Protein AF-A0A4Q2KAF5-F1 (afdb_monomer_lite)

Structure (mmCIF, N/CA/C/O backbone):
data_AF-A0A4Q2KAF5-F1
#
_entry.id   AF-A0A4Q2KAF5-F1
#
loop_
_atom_site.group_PDB
_atom_site.id
_atom_site.type_symbol
_atom_site.label_atom_id
_atom_site.label_alt_id
_atom_site.label_comp_id
_atom_site.label_asym_id
_atom_site.label_entity_id
_atom_site.label_seq_id
_atom_site.pdbx_PDB_ins_code
_atom_site.Cartn_x
_atom_site.Cartn_y
_atom_site.Cartn_z
_atom_site.occupancy
_atom_site.B_iso_or_equiv
_atom_site.auth_seq_id
_atom_site.auth_comp_id
_atom_site.auth_asym_id
_atom_site.auth_atom_id
_atom_site.pdbx_PDB_model_num
ATOM 1 N N . MET A 1 1 ? 19.696 -13.107 -3.924 1.00 66.31 1 MET A N 1
ATOM 2 C CA . MET A 1 1 ? 18.400 -13.503 -3.308 1.00 66.31 1 MET A CA 1
ATOM 3 C C . MET A 1 1 ? 17.522 -14.131 -4.381 1.00 66.31 1 MET A C 1
ATOM 5 O O . MET A 1 1 ? 17.544 -13.625 -5.500 1.00 66.31 1 MET A O 1
ATOM 9 N N . LYS A 1 2 ? 16.804 -15.226 -4.092 1.00 66.75 2 LYS A N 1
ATOM 10 C CA . LYS A 1 2 ? 15.942 -15.890 -5.088 1.00 66.75 2 LYS A CA 1
ATOM 11 C C . LYS A 1 2 ? 14.513 -15.354 -5.036 1.00 66.75 2 LYS A C 1
ATOM 13 O O . LYS A 1 2 ? 14.054 -14.883 -3.997 1.00 66.75 2 LYS A O 1
ATOM 18 N N . LEU A 1 3 ? 13.779 -15.503 -6.142 1.00 67.25 3 LEU A N 1
ATOM 19 C CA . LEU A 1 3 ? 12.370 -15.107 -6.240 1.00 67.25 3 LEU A CA 1
ATOM 20 C C . LEU A 1 3 ? 11.501 -15.727 -5.139 1.00 67.25 3 LEU A C 1
ATOM 22 O O . LEU A 1 3 ? 10.620 -15.062 -4.606 1.00 67.25 3 LEU A O 1
ATOM 26 N N . LYS A 1 4 ? 11.735 -16.999 -4.796 1.00 68.44 4 LYS A N 1
ATOM 27 C CA . LYS A 1 4 ? 10.958 -17.705 -3.770 1.00 68.44 4 LYS A CA 1
ATOM 28 C C . LYS A 1 4 ? 11.063 -17.026 -2.400 1.00 68.44 4 LYS A C 1
ATOM 30 O O . LYS A 1 4 ? 10.033 -16.785 -1.779 1.00 68.44 4 LYS A O 1
ATOM 35 N N . ASP A 1 5 ? 12.278 -16.666 -1.992 1.00 66.56 5 ASP A N 1
ATOM 36 C CA . ASP A 1 5 ? 12.550 -16.009 -0.706 1.00 66.56 5 ASP A CA 1
ATOM 37 C C . ASP A 1 5 ? 11.821 -14.659 -0.627 1.00 66.56 5 ASP A C 1
ATOM 39 O O . ASP A 1 5 ? 11.236 -14.283 0.386 1.00 66.56 5 ASP A O 1
ATOM 43 N N . LEU A 1 6 ? 11.784 -13.953 -1.754 1.00 64.62 6 LEU A N 1
ATOM 44 C CA . LEU A 1 6 ? 11.148 -12.653 -1.845 1.00 64.62 6 LEU A CA 1
ATOM 45 C C . LEU A 1 6 ? 9.617 -12.736 -2.023 1.00 64.62 6 LEU A C 1
ATOM 47 O O . LEU A 1 6 ? 8.900 -11.860 -1.546 1.00 64.62 6 LEU A O 1
ATOM 51 N N . ARG A 1 7 ? 9.066 -13.802 -2.619 1.00 65.69 7 ARG A N 1
ATOM 52 C CA . ARG A 1 7 ? 7.608 -14.054 -2.609 1.00 65.69 7 ARG A CA 1
ATOM 53 C C . ARG A 1 7 ? 7.085 -14.260 -1.189 1.00 65.69 7 ARG A C 1
ATOM 55 O O . ARG A 1 7 ? 5.996 -13.779 -0.884 1.00 65.69 7 ARG A O 1
ATOM 62 N N . GLU A 1 8 ? 7.855 -14.937 -0.339 1.00 68.75 8 GLU A N 1
ATOM 63 C CA . GLU A 1 8 ? 7.528 -15.105 1.081 1.00 68.75 8 GLU A CA 1
ATOM 64 C C . GLU A 1 8 ? 7.572 -13.763 1.826 1.00 68.75 8 GLU A C 1
ATOM 66 O O . GLU A 1 8 ? 6.681 -13.473 2.621 1.00 68.75 8 GLU A O 1
ATOM 71 N N . GLN A 1 9 ? 8.545 -12.905 1.509 1.00 66.88 9 GLN A N 1
ATOM 72 C CA . GLN A 1 9 ? 8.702 -11.600 2.153 1.00 66.88 9 GLN A CA 1
ATOM 73 C C . GLN A 1 9 ? 7.675 -10.557 1.685 1.00 66.88 9 GLN A C 1
ATOM 75 O O . GLN A 1 9 ? 7.169 -9.778 2.487 1.00 66.88 9 GLN A O 1
ATOM 80 N N . CYS A 1 10 ? 7.351 -10.542 0.392 1.00 66.44 10 CYS A N 1
ATOM 81 C CA . CYS A 1 10 ? 6.478 -9.539 -0.208 1.00 66.44 10 CYS A CA 1
ATOM 82 C C . CYS A 1 10 ? 5.026 -10.000 -0.332 1.00 66.44 10 CYS A C 1
ATOM 84 O O . CYS A 1 10 ? 4.224 -9.220 -0.827 1.00 66.44 10 CYS A O 1
ATOM 86 N N . ALA A 1 11 ? 4.649 -11.226 0.051 1.00 72.25 11 ALA A N 1
ATOM 87 C CA . ALA A 1 11 ? 3.274 -11.752 -0.004 1.00 72.25 11 ALA A CA 1
ATOM 88 C C . ALA A 1 11 ? 2.506 -11.445 -1.317 1.00 72.25 11 ALA A C 1
ATOM 90 O O . ALA A 1 11 ? 1.305 -11.182 -1.302 1.00 72.25 11 ALA A O 1
ATOM 91 N N . LEU A 1 12 ? 3.203 -11.389 -2.458 1.00 77.81 12 LEU A N 1
ATOM 92 C CA . LEU A 1 12 ? 2.604 -11.088 -3.762 1.00 77.81 12 LEU A CA 1
ATOM 93 C C . LEU A 1 12 ? 1.977 -12.348 -4.357 1.00 77.81 12 LEU A C 1
ATOM 95 O O . LEU A 1 12 ? 2.620 -13.401 -4.441 1.00 77.81 12 LEU A O 1
ATOM 99 N N . SER A 1 13 ? 0.735 -12.228 -4.824 1.00 82.56 13 SER A N 1
ATOM 100 C CA . SER A 1 13 ? 0.114 -13.291 -5.610 1.00 82.56 13 SER A CA 1
ATOM 101 C C . SER A 1 13 ? 0.813 -13.443 -6.965 1.00 82.56 13 SER A C 1
ATOM 103 O O . SER A 1 13 ? 1.399 -12.503 -7.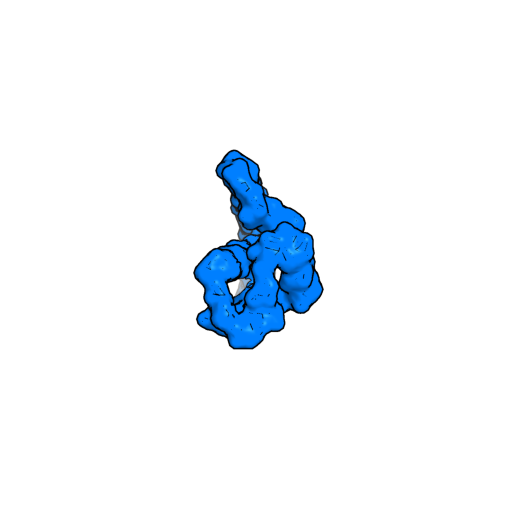503 1.00 82.56 13 SER A O 1
ATOM 105 N N . GLU A 1 14 ? 0.722 -14.634 -7.557 1.00 80.88 14 GLU A N 1
ATOM 106 C CA . GLU A 1 14 ? 1.268 -14.887 -8.898 1.00 80.88 14 GLU A CA 1
ATOM 107 C C . GLU A 1 14 ? 0.637 -13.973 -9.956 1.00 80.88 14 GLU A C 1
ATOM 109 O O . GLU A 1 14 ? 1.327 -13.434 -10.816 1.00 80.88 14 GLU A O 1
ATOM 114 N N . THR A 1 15 ? -0.663 -13.708 -9.829 1.00 85.88 15 THR A N 1
ATOM 115 C CA . THR A 1 15 ? -1.402 -12.776 -10.686 1.00 85.88 15 THR A CA 1
ATOM 116 C C . THR A 1 15 ? -0.903 -11.335 -10.593 1.00 85.88 15 THR A C 1
ATOM 118 O O . THR A 1 15 ? -0.869 -10.635 -11.602 1.00 85.88 15 THR A O 1
ATOM 121 N N . GLU A 1 16 ? -0.508 -10.869 -9.406 1.00 86.25 16 GLU A N 1
ATOM 122 C CA . GLU A 1 16 ? 0.068 -9.528 -9.242 1.00 86.25 16 GLU A CA 1
ATOM 123 C C . GLU A 1 16 ? 1.482 -9.455 -9.806 1.00 86.25 16 GLU A C 1
ATOM 125 O O . GLU A 1 16 ? 1.823 -8.482 -10.476 1.00 86.25 16 GLU A O 1
ATOM 130 N N . LEU A 1 17 ? 2.289 -10.494 -9.583 1.00 83.06 17 LEU A N 1
ATOM 131 C CA . LEU A 1 17 ? 3.635 -10.577 -10.140 1.00 83.06 17 LEU A CA 1
ATOM 132 C C . LEU A 1 17 ? 3.595 -10.509 -11.675 1.00 83.06 17 LEU A C 1
ATOM 134 O O . LEU A 1 17 ? 4.319 -9.717 -12.276 1.00 83.06 17 LEU A O 1
ATOM 138 N N . MET A 1 18 ? 2.694 -11.278 -12.295 1.00 84.62 18 MET A N 1
ATOM 139 C CA . MET A 1 18 ? 2.483 -11.255 -13.744 1.00 84.62 18 MET A CA 1
ATOM 140 C C . MET A 1 18 ? 1.996 -9.891 -14.227 1.00 84.62 18 MET A C 1
ATOM 142 O O . MET A 1 18 ? 2.515 -9.385 -15.213 1.00 84.62 18 MET A O 1
ATOM 146 N N . PHE A 1 19 ? 1.087 -9.236 -13.497 1.00 90.50 19 PHE A N 1
ATOM 147 C CA . PHE A 1 19 ? 0.662 -7.877 -13.836 1.00 90.50 19 PHE A CA 1
ATOM 148 C C . PHE A 1 19 ? 1.843 -6.895 -13.899 1.00 90.50 19 PHE A C 1
ATOM 150 O O . PHE A 1 19 ? 1.941 -6.110 -14.841 1.00 90.50 19 PHE A O 1
ATOM 157 N N . TYR A 1 20 ? 2.747 -6.922 -12.918 1.00 88.88 20 TYR A N 1
ATOM 158 C CA . TYR A 1 20 ? 3.911 -6.033 -12.919 1.00 88.88 20 TYR A CA 1
ATOM 159 C C . TYR A 1 20 ? 4.933 -6.412 -13.998 1.00 88.88 20 TYR A C 1
ATOM 161 O O . TYR A 1 20 ? 5.509 -5.524 -14.629 1.00 88.88 20 TYR A O 1
ATOM 169 N N . LYS A 1 21 ? 5.102 -7.709 -14.273 1.00 86.44 21 LYS A N 1
ATOM 170 C CA . LYS A 1 21 ? 5.920 -8.192 -15.390 1.00 86.44 21 LYS A CA 1
ATOM 171 C C . LYS A 1 21 ? 5.381 -7.698 -16.737 1.00 86.44 21 LYS A C 1
ATOM 173 O O . LYS A 1 21 ? 6.139 -7.134 -17.517 1.00 86.44 21 LYS A O 1
ATOM 178 N N . ASP A 1 22 ? 4.073 -7.798 -16.968 1.00 89.69 22 ASP A N 1
ATOM 179 C CA . ASP A 1 22 ? 3.407 -7.318 -18.190 1.00 89.69 22 ASP A CA 1
ATOM 180 C C . ASP A 1 22 ? 3.517 -5.794 -18.361 1.00 89.69 22 ASP A C 1
ATOM 182 O O . ASP A 1 22 ? 3.449 -5.262 -19.470 1.00 89.69 22 ASP A O 1
ATOM 186 N N . LYS A 1 23 ? 3.696 -5.067 -17.255 1.00 90.38 23 LYS A N 1
ATOM 187 C CA . LYS A 1 23 ? 3.969 -3.625 -17.243 1.00 90.38 23 LYS A CA 1
ATOM 188 C C . LYS A 1 23 ? 5.441 -3.279 -17.488 1.00 90.38 23 LYS A C 1
ATOM 190 O O . LYS A 1 23 ? 5.761 -2.095 -17.559 1.00 90.38 23 LYS A O 1
ATOM 195 N N . GLY A 1 24 ? 6.310 -4.277 -17.640 1.00 87.56 24 GLY A N 1
ATOM 196 C CA . GLY A 1 24 ? 7.737 -4.098 -17.895 1.00 87.56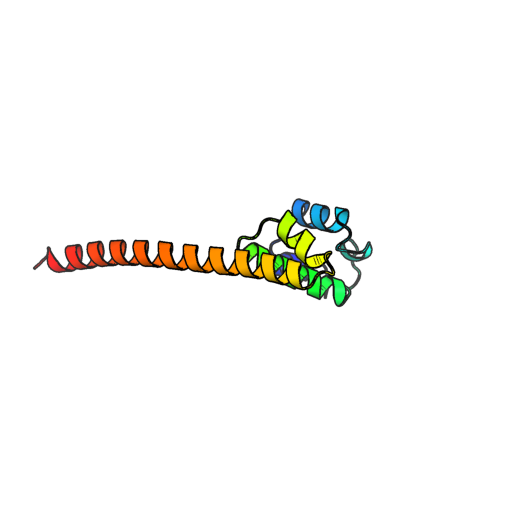 24 GLY A CA 1
ATOM 197 C C . GLY A 1 24 ? 8.533 -3.661 -16.666 1.00 87.56 24 GLY A C 1
ATOM 198 O O . GLY A 1 24 ? 9.607 -3.093 -16.823 1.00 87.56 24 GLY A O 1
ATOM 199 N N . LEU A 1 25 ? 8.014 -3.886 -15.452 1.00 86.94 25 LEU A N 1
ATOM 200 C CA . LEU A 1 25 ? 8.746 -3.579 -14.214 1.00 86.94 25 LEU A CA 1
ATOM 201 C C . LEU A 1 25 ? 9.857 -4.590 -13.930 1.00 86.94 25 LEU A C 1
ATOM 203 O O . LEU A 1 25 ? 10.739 -4.321 -13.126 1.00 86.94 25 LEU A O 1
ATOM 207 N N . PHE A 1 26 ? 9.786 -5.761 -14.548 1.00 83.00 26 PHE A N 1
ATOM 208 C CA . PHE A 1 26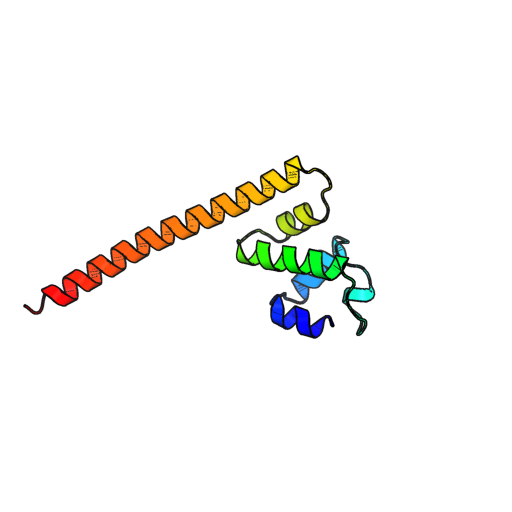 ? 10.687 -6.864 -14.282 1.00 83.00 26 PHE A CA 1
ATOM 209 C C . PHE A 1 26 ? 11.177 -7.456 -15.593 1.00 83.00 26 PHE A C 1
ATOM 211 O O . PHE A 1 26 ? 10.427 -7.519 -16.570 1.00 83.00 26 PHE A O 1
ATOM 218 N N . ASP A 1 27 ? 12.427 -7.900 -15.597 1.00 73.50 27 ASP A N 1
ATOM 219 C CA . ASP A 1 27 ? 13.006 -8.623 -16.719 1.00 73.50 27 ASP A CA 1
ATOM 220 C C . ASP A 1 27 ? 12.573 -10.106 -16.716 1.00 73.50 27 ASP A C 1
ATOM 222 O O . ASP A 1 27 ? 11.769 -10.569 -15.896 1.00 73.50 27 ASP A O 1
ATOM 226 N N . GLU A 1 28 ? 13.094 -10.879 -17.669 1.00 69.62 28 GLU A N 1
ATOM 227 C CA . GLU A 1 28 ? 12.811 -12.313 -17.762 1.00 69.62 28 GLU A CA 1
ATOM 228 C C . GLU A 1 28 ? 13.352 -13.110 -16.561 1.00 69.62 28 GLU A C 1
ATOM 230 O O . GLU A 1 28 ? 12.843 -14.200 -16.284 1.00 69.62 28 GLU A O 1
ATOM 235 N N . THR A 1 29 ? 14.314 -12.555 -15.809 1.00 68.69 29 THR A N 1
ATOM 236 C CA . THR A 1 29 ? 14.971 -13.240 -14.685 1.00 68.69 29 THR A CA 1
ATOM 237 C C . THR A 1 29 ? 14.055 -13.403 -13.476 1.00 68.69 29 THR A C 1
ATOM 239 O O . THR A 1 29 ? 14.230 -14.324 -12.679 1.00 68.69 29 THR A O 1
ATOM 242 N N . LEU A 1 30 ? 13.007 -12.577 -13.378 1.00 66.31 30 LEU A N 1
ATOM 243 C CA . LEU A 1 30 ? 12.009 -12.640 -12.310 1.00 66.31 30 LEU A CA 1
ATOM 244 C C . LEU A 1 30 ? 11.228 -13.961 -12.279 1.00 66.31 30 LEU A C 1
ATOM 246 O O . LEU A 1 30 ? 10.566 -14.242 -11.291 1.00 66.31 30 LEU A O 1
ATOM 250 N N . CYS A 1 31 ? 11.243 -14.761 -13.349 1.00 64.25 31 CYS A N 1
ATOM 251 C CA . CYS A 1 31 ? 10.561 -16.060 -13.395 1.00 64.25 31 CYS A CA 1
ATOM 252 C C . CYS A 1 31 ? 11.520 -17.255 -13.472 1.00 64.25 31 CYS A C 1
ATOM 254 O O . CYS A 1 31 ? 11.051 -18.383 -13.617 1.00 64.25 31 CYS A O 1
ATOM 256 N N . SER A 1 32 ? 12.832 -17.033 -13.389 1.00 67.62 32 SER A N 1
ATOM 257 C CA . SER A 1 32 ? 13.828 -18.105 -13.371 1.00 67.62 32 SER A CA 1
ATOM 258 C C . SER A 1 32 ? 14.375 -18.361 -11.968 1.00 67.62 32 SER A C 1
ATOM 260 O O . SER A 1 32 ? 14.253 -17.543 -11.060 1.00 67.62 32 SER A O 1
ATOM 262 N N . ASP A 1 33 ? 15.039 -19.506 -11.801 1.00 68.56 33 ASP A N 1
ATOM 263 C CA . ASP A 1 33 ? 15.779 -19.862 -10.578 1.00 68.56 33 ASP A CA 1
ATOM 264 C C . ASP A 1 33 ? 17.079 -19.049 -10.386 1.00 68.56 33 ASP A C 1
ATOM 266 O O . ASP A 1 33 ? 17.881 -19.341 -9.492 1.00 68.56 33 ASP A O 1
ATOM 270 N N . SER A 1 34 ? 17.302 -18.043 -11.235 1.00 71.88 34 SER A N 1
ATOM 271 C CA . SER A 1 34 ? 18.422 -17.111 -11.160 1.00 71.88 34 SER A CA 1
ATOM 272 C C . SER A 1 34 ? 18.303 -16.170 -9.964 1.00 71.88 34 SER A C 1
ATOM 274 O O . SER A 1 34 ? 17.232 -15.960 -9.392 1.00 71.88 34 SER A O 1
ATOM 276 N N . GLU A 1 35 ? 19.430 -15.574 -9.588 1.00 77.81 35 GLU A N 1
ATOM 277 C CA . GLU A 1 35 ? 19.429 -14.497 -8.606 1.00 77.81 35 GLU A CA 1
ATOM 278 C C . GLU A 1 35 ? 18.746 -13.253 -9.177 1.00 77.81 35 GLU A C 1
ATOM 280 O O . GLU A 1 35 ? 18.923 -12.922 -10.349 1.00 77.81 35 GLU A O 1
ATOM 285 N N . LEU A 1 36 ? 17.955 -12.582 -8.338 1.00 78.81 36 LEU A N 1
ATOM 286 C CA . LEU A 1 36 ? 17.341 -11.305 -8.682 1.00 78.81 36 LEU A CA 1
ATOM 287 C C . LEU A 1 36 ? 18.407 -10.215 -8.810 1.00 78.81 36 LEU A C 1
ATOM 289 O O . LEU A 1 36 ? 19.348 -10.167 -8.017 1.00 78.81 36 LEU A O 1
ATOM 293 N N . THR A 1 37 ? 18.204 -9.316 -9.770 1.00 84.12 37 THR A N 1
ATOM 294 C CA . THR A 1 37 ? 18.993 -8.090 -9.915 1.00 84.12 37 THR A CA 1
ATOM 295 C C . THR A 1 37 ? 18.649 -7.081 -8.819 1.00 84.12 37 THR A C 1
ATOM 297 O O . THR A 1 37 ? 17.531 -7.089 -8.295 1.00 84.12 37 THR A O 1
ATOM 300 N N . ASP A 1 38 ? 19.584 -6.183 -8.494 1.00 84.25 38 ASP A N 1
ATOM 301 C CA . ASP A 1 38 ? 19.351 -5.110 -7.515 1.00 84.25 38 ASP A CA 1
ATOM 302 C C . ASP A 1 38 ? 18.139 -4.245 -7.906 1.00 84.25 38 ASP A C 1
ATOM 304 O O . ASP A 1 38 ? 17.274 -3.988 -7.071 1.00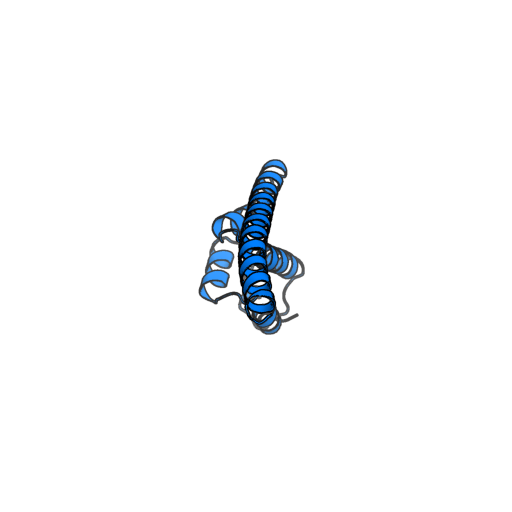 84.25 38 ASP A O 1
ATOM 308 N N . ASP A 1 39 ? 17.994 -3.920 -9.196 1.00 84.12 39 ASP A N 1
ATOM 309 C CA . ASP A 1 39 ? 16.834 -3.197 -9.735 1.00 84.12 39 ASP A CA 1
ATOM 310 C C . ASP A 1 39 ? 15.510 -3.924 -9.438 1.00 84.12 39 ASP A C 1
ATOM 312 O O . ASP A 1 39 ? 14.527 -3.316 -9.007 1.00 84.12 39 ASP A O 1
ATOM 316 N N . SER A 1 40 ? 15.477 -5.251 -9.612 1.00 83.31 40 SER A N 1
ATOM 317 C CA . SER A 1 40 ? 14.290 -6.055 -9.298 1.00 83.31 40 SER A CA 1
ATOM 318 C C . SER A 1 40 ? 13.970 -6.014 -7.804 1.00 83.31 40 SER A C 1
ATOM 320 O O . SER A 1 40 ? 12.801 -5.922 -7.424 1.00 83.31 40 SER A O 1
ATOM 322 N N . ILE A 1 41 ? 14.996 -6.056 -6.949 1.00 83.62 41 ILE A N 1
ATOM 323 C CA . ILE A 1 41 ? 14.844 -5.984 -5.492 1.00 83.62 41 ILE A CA 1
ATOM 324 C C . ILE A 1 41 ? 14.296 -4.615 -5.072 1.00 83.62 41 ILE A C 1
ATOM 326 O O . ILE A 1 41 ? 13.378 -4.556 -4.247 1.00 83.62 41 ILE A O 1
ATOM 330 N N . GLU A 1 42 ? 14.799 -3.520 -5.646 1.00 86.25 42 GLU A N 1
ATOM 331 C CA . GLU A 1 42 ? 14.297 -2.168 -5.373 1.00 86.25 42 GLU A CA 1
ATOM 332 C C . GLU A 1 42 ? 12.824 -2.025 -5.761 1.00 86.25 42 GLU A C 1
ATOM 334 O O . GLU A 1 42 ? 12.002 -1.546 -4.970 1.00 86.25 42 GLU A O 1
ATOM 339 N N . ILE A 1 43 ? 12.464 -2.493 -6.957 1.00 88.19 43 ILE A N 1
ATOM 340 C CA . ILE A 1 43 ? 11.089 -2.437 -7.449 1.00 88.19 43 ILE A CA 1
ATOM 341 C C . ILE A 1 43 ? 10.164 -3.275 -6.565 1.00 88.19 43 ILE A C 1
ATOM 343 O O . ILE A 1 43 ? 9.090 -2.806 -6.185 1.00 88.19 43 ILE A O 1
ATOM 347 N N . LEU A 1 44 ? 10.569 -4.486 -6.184 1.00 85.88 44 LEU A N 1
ATOM 348 C CA . LEU A 1 44 ? 9.762 -5.350 -5.319 1.00 85.88 44 LEU A CA 1
ATOM 349 C C . LEU A 1 44 ? 9.594 -4.768 -3.917 1.00 85.88 44 LEU A C 1
ATOM 351 O O . LEU A 1 44 ? 8.499 -4.828 -3.356 1.00 85.88 44 LEU A O 1
ATOM 355 N N . SER A 1 45 ? 10.638 -4.134 -3.384 1.00 85.44 45 SER A N 1
ATOM 356 C CA . SER A 1 45 ? 10.574 -3.419 -2.108 1.00 85.44 45 SER A CA 1
ATOM 357 C C . SER A 1 45 ? 9.564 -2.271 -2.171 1.00 85.44 45 SER A C 1
ATOM 359 O O . SER A 1 45 ? 8.725 -2.131 -1.278 1.00 85.44 45 SER A O 1
ATOM 361 N N . ALA A 1 46 ? 9.579 -1.489 -3.256 1.00 88.38 46 ALA A N 1
ATOM 362 C CA . ALA A 1 46 ? 8.602 -0.429 -3.487 1.00 88.38 46 ALA A CA 1
ATOM 363 C C . ALA A 1 46 ? 7.173 -0.984 -3.619 1.00 88.38 46 ALA A C 1
ATOM 365 O O . ALA A 1 46 ? 6.247 -0.460 -2.999 1.00 88.38 46 ALA A O 1
ATOM 366 N N . VAL A 1 47 ? 6.991 -2.067 -4.380 1.00 89.44 47 VAL A N 1
ATOM 367 C CA . VAL A 1 47 ? 5.695 -2.742 -4.539 1.00 89.44 47 VAL A CA 1
ATOM 368 C C . VAL A 1 47 ? 5.152 -3.212 -3.188 1.00 89.44 47 VAL A C 1
ATOM 370 O O . VAL A 1 47 ? 3.989 -2.942 -2.882 1.00 89.44 47 VAL A O 1
ATOM 373 N N . SER A 1 48 ? 5.979 -3.870 -2.368 1.00 87.44 48 SER A N 1
ATOM 374 C CA . SER A 1 48 ? 5.581 -4.356 -1.041 1.00 87.44 48 SER A CA 1
ATOM 375 C C . SER A 1 48 ? 5.145 -3.205 -0.138 1.00 87.44 48 SER A C 1
ATOM 377 O O . SER A 1 48 ? 4.021 -3.208 0.366 1.00 87.44 48 SER A O 1
ATOM 379 N N . LEU A 1 49 ? 5.991 -2.176 -0.018 1.00 88.06 49 LEU A N 1
ATOM 380 C CA . LEU A 1 49 ? 5.729 -0.996 0.805 1.00 88.06 49 LEU A CA 1
ATOM 381 C C . LEU A 1 49 ? 4.421 -0.304 0.410 1.00 88.06 49 LEU A C 1
ATOM 383 O O . LEU A 1 49 ? 3.592 0.028 1.255 1.00 88.06 49 LEU A O 1
ATOM 387 N N . PHE A 1 50 ? 4.225 -0.055 -0.882 1.00 89.94 50 PHE A N 1
ATOM 388 C CA . PHE A 1 50 ? 3.068 0.701 -1.341 1.00 89.94 50 PHE A CA 1
ATOM 389 C C . PHE A 1 50 ? 1.770 -0.089 -1.283 1.00 89.94 50 PHE A C 1
ATOM 391 O O . PHE A 1 50 ? 0.718 0.501 -1.031 1.00 89.94 50 PHE A O 1
ATOM 398 N N . ARG A 1 51 ? 1.830 -1.410 -1.461 1.00 88.69 51 ARG A N 1
ATOM 399 C CA . ARG A 1 51 ? 0.666 -2.268 -1.251 1.00 88.69 51 ARG A CA 1
ATOM 400 C C . ARG A 1 51 ? 0.250 -2.270 0.218 1.00 88.69 51 ARG A C 1
ATOM 402 O O . ARG A 1 51 ? -0.938 -2.147 0.498 1.00 88.69 51 ARG A O 1
ATOM 409 N N . GLU A 1 52 ? 1.205 -2.353 1.145 1.00 87.62 52 GLU A N 1
ATOM 410 C CA . GLU A 1 52 ? 0.938 -2.217 2.586 1.00 87.62 52 GLU A CA 1
ATOM 411 C C . GLU A 1 52 ? 0.376 -0.835 2.937 1.00 87.62 52 GLU A C 1
ATOM 413 O O . GLU A 1 52 ? -0.547 -0.733 3.738 1.00 87.62 52 GLU A O 1
ATOM 418 N N . ALA A 1 53 ? 0.837 0.218 2.258 1.00 88.62 53 ALA A N 1
ATOM 419 C CA . ALA A 1 53 ? 0.254 1.558 2.348 1.00 88.62 53 ALA A CA 1
ATOM 420 C C . ALA A 1 53 ? -1.115 1.701 1.641 1.00 88.62 53 ALA A C 1
ATOM 422 O O . ALA A 1 53 ? -1.667 2.801 1.549 1.00 88.62 53 ALA A O 1
ATOM 423 N N . GLY A 1 54 ? -1.658 0.610 1.096 1.00 88.44 54 GLY A N 1
ATOM 424 C CA . GLY A 1 54 ? -2.977 0.558 0.481 1.00 88.44 54 GLY A CA 1
ATOM 425 C C . GLY A 1 54 ? -3.075 1.197 -0.908 1.00 88.44 54 GLY A C 1
ATOM 426 O O . GLY A 1 54 ? -4.189 1.496 -1.346 1.00 88.44 54 GLY A O 1
ATOM 427 N N . LEU A 1 55 ? -1.969 1.442 -1.613 1.00 90.44 55 LEU A N 1
ATOM 428 C CA . LEU A 1 55 ? -2.016 1.880 -3.012 1.00 90.44 55 LEU A CA 1
ATOM 429 C C . LEU A 1 55 ? -2.495 0.745 -3.928 1.00 90.44 55 LEU A C 1
ATOM 431 O O . LEU A 1 55 ? -2.197 -0.428 -3.712 1.00 90.44 55 LEU A O 1
ATOM 435 N N . GLY A 1 56 ? -3.220 1.110 -4.988 1.00 91.38 56 GLY A N 1
ATOM 436 C CA . GLY A 1 56 ? -3.608 0.163 -6.033 1.00 91.38 56 GLY A CA 1
ATOM 437 C C . GLY A 1 56 ? -2.428 -0.209 -6.935 1.00 91.38 56 GLY A C 1
ATOM 438 O O . GLY A 1 56 ? -1.548 0.619 -7.185 1.00 91.38 56 GLY A O 1
ATOM 439 N N . LYS A 1 57 ? -2.440 -1.430 -7.482 1.00 91.69 57 LYS A N 1
ATOM 440 C CA . LYS A 1 57 ? -1.374 -1.967 -8.348 1.00 91.69 57 LYS A CA 1
ATOM 441 C C . LYS A 1 57 ? -1.040 -1.070 -9.548 1.00 91.69 57 LYS A C 1
ATOM 443 O O . LYS A 1 57 ? 0.119 -0.957 -9.930 1.00 91.69 57 LYS A O 1
ATOM 448 N N . GLU A 1 58 ? -2.018 -0.358 -10.106 1.00 93.44 58 GLU A N 1
ATOM 449 C CA . GLU A 1 58 ? -1.812 0.594 -11.201 1.00 93.44 58 GLU A CA 1
ATOM 450 C C . GLU A 1 58 ? -1.002 1.818 -10.759 1.00 93.44 58 GLU A C 1
ATOM 452 O O . GLU A 1 58 ? -0.130 2.273 -11.494 1.00 93.44 58 GLU A O 1
ATOM 457 N N . GLN A 1 59 ? -1.259 2.339 -9.555 1.00 93.12 59 GLN A N 1
ATOM 458 C CA . GLN A 1 59 ? -0.526 3.485 -9.007 1.00 93.12 59 GLN A CA 1
ATOM 459 C C . GLN A 1 59 ? 0.910 3.101 -8.649 1.00 93.12 59 GLN A C 1
ATOM 461 O O . GLN A 1 59 ? 1.828 3.899 -8.821 1.00 93.12 59 GLN A O 1
ATOM 466 N N . ILE A 1 60 ? 1.094 1.873 -8.164 1.00 93.56 60 ILE A N 1
ATOM 467 C CA . ILE A 1 60 ? 2.408 1.300 -7.876 1.00 93.56 60 ILE A CA 1
ATOM 468 C C . ILE A 1 60 ? 3.203 1.150 -9.176 1.00 93.56 60 ILE A C 1
ATOM 470 O O . ILE A 1 60 ? 4.321 1.649 -9.268 1.00 93.56 60 ILE A O 1
ATOM 474 N N . ALA A 1 61 ? 2.602 0.554 -10.211 1.00 93.56 61 ALA A N 1
ATOM 475 C CA . ALA A 1 61 ? 3.235 0.432 -11.523 1.00 93.56 61 ALA A CA 1
ATOM 476 C C . ALA A 1 61 ? 3.598 1.803 -12.113 1.00 93.56 61 ALA A C 1
ATOM 478 O O . ALA A 1 61 ? 4.708 1.994 -12.608 1.00 93.56 61 ALA A O 1
ATOM 479 N N . GLU A 1 62 ? 2.693 2.781 -12.008 1.00 94.12 62 GLU A N 1
ATOM 480 C CA . GLU A 1 62 ? 2.954 4.158 -12.427 1.00 94.12 62 GLU A CA 1
ATOM 481 C C . GLU A 1 62 ? 4.149 4.761 -11.675 1.00 94.12 62 GLU A C 1
ATOM 483 O O . GLU A 1 62 ? 5.013 5.370 -12.299 1.00 94.12 62 GLU A O 1
ATOM 488 N N . PHE A 1 63 ? 4.245 4.566 -10.358 1.00 94.00 63 PHE A N 1
ATOM 489 C CA . PHE A 1 63 ? 5.367 5.069 -9.565 1.00 94.00 63 PHE A CA 1
ATOM 490 C C . PHE A 1 63 ? 6.714 4.471 -9.995 1.00 94.00 63 PHE A C 1
ATOM 492 O O . PHE A 1 63 ? 7.713 5.194 -10.062 1.00 94.00 63 PHE A O 1
ATOM 499 N N . CYS A 1 64 ? 6.749 3.169 -10.280 1.00 91.56 64 CYS A N 1
ATOM 500 C CA . CYS A 1 64 ? 7.971 2.476 -10.678 1.00 91.56 64 CYS A CA 1
ATOM 501 C C . CYS A 1 64 ? 8.447 2.907 -12.074 1.00 91.56 64 CYS A C 1
ATOM 503 O O . CYS A 1 64 ? 9.629 3.186 -12.244 1.00 91.56 64 CYS A O 1
ATOM 505 N N . ILE A 1 65 ? 7.535 3.032 -13.044 1.00 91.25 65 ILE A N 1
ATOM 506 C CA . ILE A 1 65 ? 7.878 3.323 -14.450 1.00 91.25 65 ILE A CA 1
ATOM 507 C C . ILE A 1 65 ? 8.097 4.824 -14.704 1.00 91.25 65 ILE A C 1
ATOM 509 O O . ILE A 1 65 ? 8.875 5.216 -15.572 1.00 91.25 65 ILE A O 1
ATOM 513 N N . CYS A 1 66 ? 7.366 5.695 -14.006 1.00 89.50 66 CYS A N 1
ATOM 514 C CA . CYS A 1 66 ? 7.361 7.121 -14.314 1.00 89.50 66 CYS A CA 1
ATOM 515 C C . CYS A 1 66 ? 8.700 7.783 -13.959 1.00 89.50 66 CYS A C 1
ATOM 517 O O . CYS A 1 66 ? 9.147 7.687 -12.826 1.00 89.50 66 CYS A O 1
ATOM 519 N N . ASN A 1 67 ? 9.304 8.545 -14.873 1.00 90.81 67 ASN A N 1
ATOM 520 C CA . ASN A 1 67 ? 10.510 9.336 -14.574 1.00 90.81 67 ASN A CA 1
ATOM 521 C C . ASN A 1 67 ? 10.202 10.756 -14.060 1.00 90.81 67 ASN A C 1
ATOM 523 O O . ASN A 1 67 ? 11.104 11.469 -13.621 1.00 90.81 67 ASN A O 1
ATOM 527 N N . ASP A 1 68 ? 8.935 11.187 -14.086 1.00 95.75 68 ASP A N 1
ATOM 528 C CA . ASP A 1 68 ? 8.540 12.501 -13.576 1.00 95.75 68 ASP A CA 1
ATOM 529 C C . ASP A 1 68 ? 8.483 12.498 -12.041 1.00 95.75 68 ASP A C 1
ATOM 531 O O . ASP A 1 68 ? 7.558 11.978 -11.408 1.00 95.75 68 ASP A O 1
ATOM 535 N N . VAL A 1 69 ? 9.467 13.162 -11.435 1.00 94.81 69 VAL A N 1
ATOM 536 C CA . VAL A 1 69 ? 9.576 13.353 -9.985 1.00 94.81 69 VAL A CA 1
ATOM 537 C C . VAL A 1 69 ? 8.320 13.996 -9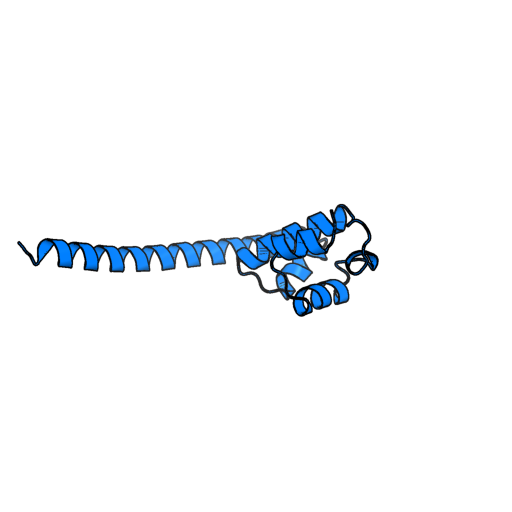.393 1.00 94.81 69 VAL A C 1
ATOM 539 O O . VAL A 1 69 ? 7.873 13.588 -8.319 1.00 94.81 69 VAL A O 1
ATOM 542 N N . LYS A 1 70 ? 7.699 14.971 -10.074 1.00 96.19 70 LYS A N 1
ATOM 543 C CA . LYS A 1 70 ? 6.472 15.610 -9.568 1.00 96.19 70 LYS A CA 1
ATOM 544 C C . LYS A 1 70 ? 5.342 14.597 -9.488 1.00 96.19 70 LYS A C 1
ATOM 546 O O . LYS A 1 70 ? 4.584 14.604 -8.514 1.00 96.19 70 LYS A O 1
ATOM 551 N N . ARG A 1 71 ? 5.248 13.708 -10.477 1.00 94.69 71 ARG A N 1
ATOM 552 C CA . ARG A 1 71 ? 4.240 12.656 -10.497 1.00 94.69 71 ARG A CA 1
ATOM 553 C C . ARG A 1 71 ? 4.473 11.623 -9.398 1.00 94.69 71 ARG A C 1
ATOM 555 O O . ARG A 1 71 ? 3.530 11.316 -8.668 1.00 94.69 71 ARG A O 1
ATOM 562 N N . LYS A 1 72 ? 5.718 11.180 -9.192 1.00 94.56 72 LYS A N 1
ATOM 563 C CA . LYS A 1 72 ? 6.071 10.302 -8.061 1.00 94.56 72 LYS A CA 1
ATOM 564 C C . LYS A 1 72 ? 5.684 10.923 -6.718 1.00 94.56 72 LYS A C 1
ATOM 566 O O . LYS A 1 72 ? 5.022 10.278 -5.910 1.00 94.56 72 LYS A O 1
ATOM 571 N N . ILE A 1 73 ? 6.001 12.204 -6.506 1.00 95.75 73 ILE A N 1
ATOM 572 C CA . ILE A 1 73 ? 5.630 12.931 -5.280 1.00 95.75 73 ILE A CA 1
ATOM 573 C C . ILE A 1 73 ? 4.108 12.978 -5.089 1.00 95.75 73 ILE A C 1
ATOM 575 O O . ILE A 1 73 ? 3.627 12.827 -3.967 1.00 95.75 73 ILE A O 1
ATOM 579 N N . GLN A 1 74 ? 3.327 13.173 -6.156 1.00 95.06 74 GLN A N 1
ATOM 580 C CA . GLN A 1 74 ? 1.863 13.146 -6.062 1.00 95.06 74 GLN A CA 1
ATOM 581 C C . GLN A 1 74 ? 1.333 11.778 -5.619 1.00 95.06 74 GLN A C 1
ATOM 583 O O . GLN A 1 74 ? 0.427 11.729 -4.787 1.00 95.06 74 GLN A O 1
ATOM 588 N N . ILE A 1 75 ? 1.888 10.680 -6.141 1.00 93.25 75 ILE A N 1
ATOM 589 C CA . ILE A 1 75 ? 1.503 9.319 -5.737 1.00 93.25 75 ILE A CA 1
ATOM 590 C C . ILE A 1 75 ? 1.832 9.094 -4.256 1.00 93.25 75 ILE A C 1
ATOM 592 O O . ILE A 1 75 ? 0.967 8.655 -3.498 1.00 93.25 75 ILE A O 1
ATOM 596 N N . LEU A 1 76 ? 3.027 9.498 -3.816 1.00 93.75 76 LEU A N 1
ATOM 597 C CA . LEU A 1 76 ? 3.441 9.401 -2.413 1.00 93.75 76 LEU A CA 1
ATOM 598 C C . LEU A 1 76 ? 2.546 10.217 -1.472 1.00 93.75 76 LEU A C 1
ATOM 600 O O . LEU A 1 76 ? 2.191 9.745 -0.395 1.00 93.75 76 LEU A O 1
ATOM 604 N N . ARG A 1 77 ? 2.135 11.426 -1.874 1.00 95.12 77 ARG A N 1
ATOM 605 C CA . ARG A 1 77 ? 1.195 12.245 -1.090 1.00 95.12 77 ARG A CA 1
ATOM 606 C C . ARG A 1 77 ? -0.152 11.551 -0.920 1.00 95.12 77 ARG A C 1
ATOM 608 O O . ARG A 1 77 ? -0.656 11.500 0.193 1.00 95.12 77 ARG A O 1
ATOM 615 N N . LYS A 1 78 ? -0.686 10.943 -1.985 1.00 89.75 78 LYS A N 1
ATOM 616 C CA . LYS A 1 78 ? -1.931 10.164 -1.901 1.00 89.75 78 LYS A CA 1
ATOM 617 C C . LYS A 1 78 ? -1.809 8.986 -0.933 1.00 89.75 78 LYS A C 1
ATOM 619 O O . LYS A 1 78 ? -2.728 8.755 -0.156 1.00 89.75 78 LYS A O 1
ATOM 624 N N . ALA A 1 79 ? -0.684 8.270 -0.967 1.00 91.69 79 ALA A N 1
ATOM 625 C CA . ALA A 1 79 ? -0.417 7.169 -0.040 1.00 91.69 79 ALA A CA 1
ATOM 626 C C . ALA A 1 79 ? -0.386 7.658 1.414 1.00 91.69 79 ALA A C 1
ATOM 628 O O . ALA A 1 79 ? -1.067 7.111 2.277 1.00 91.69 79 ALA A O 1
ATOM 629 N N . ARG A 1 80 ? 0.344 8.752 1.665 1.00 95.75 80 ARG A N 1
ATOM 630 C CA . ARG A 1 80 ? 0.417 9.399 2.979 1.00 95.75 80 ARG A CA 1
ATOM 631 C C . ARG A 1 80 ? -0.961 9.810 3.490 1.00 95.75 80 ARG A C 1
ATOM 633 O O . ARG A 1 80 ? -1.277 9.546 4.644 1.00 95.75 80 ARG A O 1
ATOM 640 N N . ASP A 1 81 ? -1.768 10.456 2.656 1.00 94.12 81 ASP A N 1
ATOM 641 C CA . ASP A 1 81 ? -3.089 10.933 3.066 1.00 94.12 81 ASP A CA 1
ATOM 642 C C . ASP A 1 81 ? -4.032 9.758 3.375 1.00 94.12 81 ASP A C 1
ATOM 644 O O . ASP A 1 81 ? -4.807 9.825 4.328 1.00 94.12 81 ASP A O 1
ATOM 648 N N . LYS A 1 82 ? -3.923 8.646 2.632 1.00 91.00 82 LYS A N 1
ATOM 649 C CA . LYS A 1 82 ? -4.663 7.412 2.925 1.00 91.00 82 LYS A CA 1
ATOM 650 C C . LYS A 1 82 ? -4.284 6.832 4.291 1.00 91.00 82 LYS A C 1
ATOM 652 O O . LYS A 1 82 ? -5.173 6.606 5.106 1.00 91.00 82 LYS A O 1
ATOM 657 N N . LEU A 1 83 ? -2.987 6.681 4.560 1.00 94.94 83 LEU A N 1
ATOM 658 C CA . LEU A 1 83 ? -2.480 6.200 5.849 1.00 94.94 83 LEU A CA 1
ATOM 659 C C . LEU A 1 83 ? -2.936 7.087 7.015 1.00 94.94 83 LEU A C 1
ATOM 661 O O . LEU A 1 83 ? -3.384 6.585 8.042 1.00 94.94 83 LEU A O 1
ATOM 665 N N . LEU A 1 84 ? -2.873 8.413 6.851 1.00 96.69 84 LEU A N 1
ATOM 666 C CA . LEU A 1 84 ? -3.337 9.355 7.872 1.00 96.69 84 LEU A CA 1
ATOM 667 C C . LEU A 1 84 ? -4.834 9.198 8.162 1.00 96.69 84 LEU A C 1
ATOM 669 O O . LEU A 1 84 ? -5.235 9.218 9.325 1.00 96.69 84 LEU A O 1
ATOM 673 N N . ASN A 1 85 ? -5.654 9.013 7.126 1.00 95.31 85 ASN A N 1
ATOM 674 C CA . ASN A 1 85 ? -7.086 8.780 7.294 1.00 95.31 85 ASN A CA 1
ATOM 675 C C . ASN A 1 85 ? -7.365 7.451 8.008 1.00 95.31 85 ASN A C 1
ATOM 677 O O . ASN A 1 85 ? -8.186 7.418 8.923 1.00 95.31 85 ASN A O 1
ATOM 681 N N . GLU A 1 86 ? -6.665 6.376 7.640 1.00 94.88 86 GLU A N 1
ATOM 682 C CA . GLU A 1 86 ? -6.797 5.068 8.293 1.00 94.88 86 GLU A CA 1
ATOM 683 C C . GLU A 1 86 ? -6.418 5.138 9.776 1.00 94.88 86 GLU A C 1
ATOM 685 O O . GLU A 1 86 ? -7.183 4.679 10.625 1.00 94.88 86 GLU A O 1
ATOM 690 N N . MET A 1 87 ? -5.302 5.797 10.108 1.00 96.81 87 MET A N 1
ATOM 691 C CA . MET A 1 87 ? -4.903 6.049 11.497 1.00 96.81 87 MET A CA 1
ATOM 692 C C . MET A 1 87 ? -5.959 6.855 12.260 1.00 96.81 87 MET A C 1
ATOM 694 O O . MET A 1 87 ? -6.270 6.532 13.406 1.00 96.81 87 MET A O 1
ATOM 698 N N . HIS A 1 88 ? -6.532 7.889 11.637 1.00 97.69 88 HIS A N 1
ATOM 699 C CA . HIS A 1 88 ? -7.557 8.708 12.279 1.00 97.69 88 HIS A CA 1
ATOM 700 C C . HIS A 1 88 ? -8.833 7.904 12.564 1.00 97.69 88 HIS A C 1
ATOM 702 O O . HIS A 1 88 ? -9.357 7.951 13.677 1.00 97.69 88 HIS A O 1
ATOM 708 N N . CYS A 1 89 ? -9.306 7.116 11.596 1.00 97.19 89 CYS A N 1
ATOM 709 C CA . CYS A 1 89 ? -10.458 6.235 11.776 1.00 97.19 89 CYS A CA 1
ATOM 710 C C . CYS A 1 89 ? -10.205 5.160 12.843 1.00 97.19 89 CYS A C 1
ATOM 712 O O . CYS A 1 89 ? -11.087 4.899 13.663 1.00 97.19 89 CYS A O 1
ATOM 714 N N . ALA A 1 90 ? -9.011 4.561 12.861 1.00 97.88 90 ALA A N 1
ATOM 715 C CA . ALA A 1 90 ? -8.624 3.589 13.878 1.00 97.88 90 ALA A CA 1
ATOM 716 C C . ALA A 1 90 ? -8.613 4.213 15.283 1.00 97.88 90 ALA A C 1
ATOM 718 O O . ALA A 1 90 ? -9.141 3.609 16.213 1.00 97.88 90 ALA A O 1
ATOM 719 N N . GLY A 1 91 ? -8.106 5.444 15.424 1.00 98.50 91 GLY A N 1
ATOM 720 C CA . GLY A 1 91 ? -8.155 6.199 16.680 1.00 98.50 91 GLY A CA 1
ATOM 721 C C . GLY A 1 91 ? -9.587 6.434 17.170 1.00 98.50 91 GLY A C 1
ATOM 722 O O . GLY A 1 91 ? -9.914 6.097 18.301 1.00 98.50 91 GLY A O 1
ATOM 723 N N . GLN A 1 92 ? -10.484 6.891 16.290 1.00 98.19 92 GLN A N 1
ATOM 724 C CA . GLN A 1 92 ? -11.900 7.077 16.639 1.00 98.19 92 GLN A CA 1
ATOM 725 C C . GLN A 1 92 ? -12.597 5.773 17.053 1.00 98.19 92 GLN A C 1
ATOM 727 O O . GLN A 1 92 ? -13.550 5.788 17.835 1.00 98.19 92 GLN A O 1
ATOM 732 N N . LEU A 1 93 ? -12.187 4.640 16.478 1.00 98.31 93 LEU A N 1
ATOM 733 C CA . LEU A 1 93 ? -12.717 3.336 16.858 1.00 98.31 93 LEU A CA 1
ATOM 734 C C . LEU A 1 93 ? -12.182 2.901 18.226 1.00 98.31 93 LEU A C 1
ATOM 736 O O . LEU A 1 93 ? -12.961 2.406 19.039 1.00 98.31 93 LEU A O 1
ATOM 740 N N . LEU A 1 94 ? -10.892 3.124 18.484 1.00 98.50 94 LEU A N 1
ATOM 741 C CA . LEU A 1 94 ? -10.259 2.854 19.771 1.00 98.50 94 LEU A CA 1
ATOM 742 C C . LEU A 1 94 ? -10.947 3.632 20.900 1.00 98.50 94 LEU A C 1
ATOM 744 O O . LEU A 1 94 ? -11.362 3.017 21.876 1.00 98.50 94 LEU A O 1
ATOM 748 N N . ASP A 1 9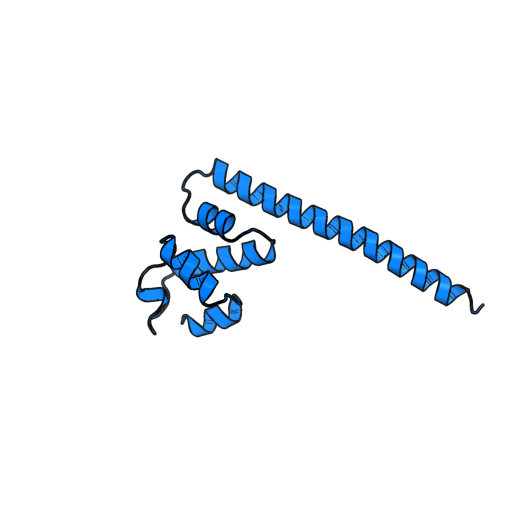5 ? -11.207 4.928 20.705 1.00 98.31 95 ASP A N 1
ATOM 749 C CA . ASP A 1 95 ? -11.911 5.765 21.688 1.00 98.31 95 ASP A CA 1
ATOM 750 C C . ASP A 1 95 ? -13.280 5.174 22.084 1.00 98.31 95 ASP A C 1
ATOM 752 O O . ASP A 1 95 ? -13.690 5.198 23.248 1.00 98.31 95 ASP A O 1
ATOM 756 N N . LYS A 1 96 ? -14.008 4.600 21.116 1.00 98.31 96 LYS A N 1
ATOM 757 C CA . LYS A 1 96 ? -15.303 3.942 21.366 1.00 98.31 96 LYS A CA 1
ATOM 758 C C . LYS A 1 96 ? -15.143 2.647 22.157 1.00 98.31 96 LYS A C 1
ATOM 760 O O . LYS A 1 96 ? -15.973 2.364 23.022 1.00 98.31 96 LYS A O 1
ATOM 765 N N . VAL A 1 97 ? -14.113 1.857 21.857 1.00 98.31 97 VAL A N 1
ATOM 766 C CA . VAL A 1 97 ? -13.794 0.631 22.603 1.00 98.31 97 VAL A CA 1
ATOM 767 C C . VAL A 1 97 ? -13.434 0.978 24.048 1.00 98.31 97 VAL A C 1
ATOM 769 O O . VAL A 1 97 ? -13.996 0.383 24.969 1.00 98.31 97 VAL A O 1
ATOM 772 N N . ASP A 1 98 ? -12.594 1.990 24.252 1.00 98.31 98 ASP A N 1
ATOM 773 C CA . ASP A 1 98 ? -12.174 2.452 25.577 1.00 98.31 98 ASP A CA 1
ATOM 774 C C . ASP A 1 98 ? -13.353 2.962 26.407 1.00 98.31 98 ASP A C 1
ATOM 776 O O . ASP A 1 98 ? -13.484 2.624 27.586 1.00 98.31 98 ASP A O 1
ATOM 780 N N . PHE A 1 99 ? -14.285 3.692 25.788 1.00 97.88 99 PHE A N 1
ATOM 781 C CA . PHE A 1 99 ? -15.519 4.106 26.454 1.00 97.88 99 PHE A CA 1
ATOM 782 C C . PHE A 1 99 ? -16.354 2.908 26.940 1.00 97.88 99 PHE A C 1
ATOM 784 O O . PHE A 1 99 ? -16.875 2.913 28.060 1.00 97.88 99 PHE A O 1
ATOM 791 N N . ILE A 1 100 ? -16.492 1.862 26.121 1.00 97.81 100 ILE A N 1
ATOM 792 C CA . ILE A 1 100 ? -17.224 0.646 26.507 1.00 97.81 100 ILE A CA 1
ATOM 793 C C . ILE A 1 100 ? -16.504 -0.068 27.658 1.00 97.81 100 ILE A C 1
ATOM 795 O O . ILE A 1 100 ? -17.156 -0.444 28.637 1.00 97.81 100 ILE A O 1
ATOM 799 N N . LEU A 1 101 ? -15.178 -0.215 27.577 1.00 97.75 101 LEU A N 1
ATOM 800 C CA . LEU A 1 101 ? -14.361 -0.823 28.631 1.00 97.75 101 LEU A CA 1
ATOM 801 C C . LEU A 1 101 ? -14.509 -0.080 29.961 1.00 97.75 101 LEU A C 1
ATOM 803 O O . LEU A 1 101 ? -14.788 -0.710 30.984 1.00 97.75 101 LEU A O 1
ATOM 807 N N . TYR A 1 102 ? -14.401 1.250 29.936 1.00 96.88 102 TYR A N 1
ATOM 808 C CA . TYR A 1 102 ? -14.586 2.097 31.111 1.00 96.88 102 TYR A CA 1
ATOM 809 C C . TYR A 1 102 ? -15.944 1.840 31.777 1.00 96.88 102 TYR A C 1
ATOM 811 O O . TYR A 1 102 ? -16.011 1.547 32.974 1.00 96.88 102 TYR A O 1
ATOM 819 N N . ASN A 1 103 ? -17.023 1.863 30.987 1.00 96.19 103 ASN A N 1
ATOM 820 C CA . ASN A 1 103 ? -18.376 1.626 31.487 1.00 96.19 103 ASN A CA 1
ATOM 821 C C . ASN A 1 103 ? -18.538 0.236 32.112 1.00 96.19 103 ASN A C 1
ATOM 823 O O . ASN A 1 103 ? -19.169 0.111 33.159 1.00 96.19 103 ASN A O 1
ATOM 827 N N . LEU A 1 104 ? -17.981 -0.813 31.503 1.00 96.75 104 LEU A N 1
ATOM 828 C CA . LEU A 1 104 ? -18.063 -2.175 32.045 1.00 96.75 104 LEU A CA 1
ATOM 829 C C . LEU A 1 104 ? -17.292 -2.327 33.364 1.00 96.75 104 LEU A C 1
ATOM 831 O O . LEU A 1 104 ? -17.765 -3.000 34.279 1.00 96.75 104 LEU A O 1
ATOM 835 N N . GLN A 1 105 ? -16.140 -1.668 33.490 1.00 94.50 105 GLN A N 1
ATOM 836 C CA . GLN A 1 105 ? -15.340 -1.673 34.719 1.00 94.50 105 GLN A CA 1
ATOM 837 C C . GLN A 1 105 ? -16.010 -0.905 35.869 1.00 94.50 105 GLN A C 1
ATOM 839 O O . GLN A 1 105 ? -15.777 -1.224 37.033 1.00 94.50 105 GLN A O 1
ATOM 844 N N . HIS A 1 106 ? -16.845 0.089 35.555 1.00 89.62 106 HIS A N 1
ATOM 845 C CA . HIS A 1 106 ? -17.453 0.984 36.546 1.00 89.62 106 HIS A CA 1
ATOM 846 C C . HIS A 1 106 ? -18.934 0.685 36.824 1.00 89.62 106 HIS A C 1
ATOM 848 O O . HIS A 1 106 ? -19.470 1.197 37.798 1.00 89.62 106 HIS A O 1
ATOM 854 N N . LYS A 1 107 ? -19.588 -0.178 36.032 1.00 70.75 107 LYS A N 1
ATOM 855 C CA . LYS A 1 107 ? -20.950 -0.686 36.296 1.00 70.75 107 LYS A CA 1
ATOM 856 C C . LYS A 1 107 ? -21.025 -1.789 37.362 1.00 70.75 107 LYS A C 1
ATOM 858 O O . LYS A 1 107 ? -22.122 -2.114 37.795 1.00 70.75 107 LYS A O 1
ATOM 863 N N . ASN A 1 108 ? -19.891 -2.374 37.754 1.00 58.69 108 ASN A N 1
ATOM 864 C CA . ASN A 1 108 ? -19.800 -3.415 38.791 1.00 58.69 108 ASN A CA 1
ATOM 865 C C . ASN A 1 108 ? -19.307 -2.874 40.152 1.00 58.69 108 ASN A C 1
ATOM 867 O O . ASN A 1 108 ? -18.860 -3.650 40.996 1.00 58.69 108 ASN A O 1
ATOM 871 N N . LYS A 1 109 ? -19.347 -1.551 40.346 1.00 52.66 109 LYS A N 1
ATOM 872 C CA . LYS A 1 109 ? -19.191 -0.876 41.642 1.00 52.66 109 LYS A CA 1
ATOM 873 C C . LYS A 1 109 ? -20.543 -0.347 42.091 1.00 52.66 109 LYS A C 1
ATOM 875 O O . LYS A 1 109 ? -20.771 -0.362 43.317 1.00 52.66 109 LYS A O 1
#

Foldseek 3Di:
DFLVVLCVVLVDDPVLVVVLVVLVQADPRNPDRDDDDPSNVVLSVLVSVQVVLVDDSVLSSCLSPDPDPVSVVVSVVVSVVSNVVVVVVVVVVVVVVVVVVVCVVPVVD

pLDDT: mean 86.34, std 11.05, range [52.66, 98.5]

Organism: NCBI:txid2508949

Secondary structure (DSSP, 8-state):
-BHHHHHHHH---HHHHHHHHHTTSS-GGGGSSSBPPHHHHHHHHHHHHHHHTT--HHHHHHHHH---HHHHHHHHHHHHHHHHHHHHHHHHHHHHHHHHHHHHHHTT-

Sequence (109 aa):
MKLKDLREQCALSETELMFYKDKGLFDETLCSDSELTDDSIEILSAVSLFREAGLGKEQIAEFCICNDVKRKIQILRKARDKLLNEMHCAGQLLDKVDFILYNLQHKNK

Radius of gyration: 19.94 Å; chains: 1; bounding box: 40×36×60 Å